Protein AF-A0A6C0F283-F1 (afdb_monomer_lite)

Sequence (94 aa):
MNYPLSNEQLKAMAIPTEEQVYQGRVDQLTDQISRCVIIAAKKGITKIENIAVLLPDFAIEMIFRQVRKRFPEASVGYETKEDSETKLVYVNWA

pLDDT: mean 84.18, std 13.69, range [41.03, 95.44]

Foldseek 3Di:
DDDPDDPVRVVVVDDPPVLVVCVVVLVVVLVVVVVVCVVCVVVVHFKDKQPKDQDPPVSVVSSVVSNCVVPVQKDKDWDADVPDSITMIMIGRD

Secondary structure (DSSP, 8-state):
--PPPPHHHHHHTS--HHHHHHHHHHHHHHHHHHHHHHHHHHTT--EEEEEEE-S-HHHHHHHHHHHHHH-TT-EEEEEE-TT-S-EEEEEE--

Structure (mmCIF, N/CA/C/O backbone):
data_AF-A0A6C0F283-F1
#
_entry.id   AF-A0A6C0F283-F1
#
loop_
_atom_site.group_PDB
_atom_site.id
_atom_site.type_symbol
_atom_site.label_atom_id
_atom_site.label_alt_id
_atom_site.label_comp_id
_atom_site.label_asym_id
_atom_site.label_entity_id
_atom_site.label_seq_id
_atom_site.pdbx_PDB_ins_code
_atom_site.Cartn_x
_atom_site.Cartn_y
_atom_site.Cartn_z
_atom_site.occupancy
_atom_site.B_iso_or_equiv
_atom_site.auth_seq_id
_atom_site.auth_comp_id
_atom_site.auth_asym_id
_atom_site.auth_atom_id
_atom_site.pdbx_PDB_model_num
ATOM 1 N N . MET A 1 1 ? -0.477 -38.470 -9.116 1.00 41.03 1 MET A N 1
ATOM 2 C CA . MET A 1 1 ? 0.308 -38.150 -10.328 1.00 41.03 1 MET A CA 1
ATOM 3 C C . MET A 1 1 ? 0.601 -36.659 -10.295 1.00 41.03 1 MET A C 1
ATOM 5 O O . MET A 1 1 ? -0.352 -35.894 -10.267 1.00 41.03 1 MET A O 1
ATOM 9 N N . ASN A 1 2 ? 1.871 -36.253 -10.223 1.00 49.38 2 ASN A N 1
ATOM 10 C CA . ASN A 1 2 ? 2.277 -34.855 -10.402 1.00 49.38 2 ASN A CA 1
ATOM 11 C C . ASN A 1 2 ? 2.574 -34.667 -11.888 1.00 49.38 2 ASN A C 1
ATOM 13 O O . ASN A 1 2 ? 3.589 -35.164 -12.371 1.00 49.38 2 ASN A O 1
ATOM 17 N N . TYR A 1 3 ? 1.670 -34.017 -12.617 1.00 53.44 3 TYR A N 1
ATOM 18 C CA . TYR A 1 3 ? 1.974 -33.599 -13.980 1.00 53.44 3 TYR A CA 1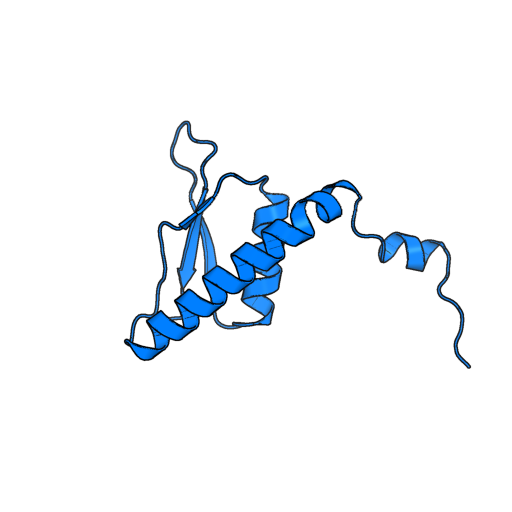
ATOM 19 C C . TYR A 1 3 ? 2.945 -32.415 -13.907 1.00 53.44 3 TYR A C 1
ATOM 21 O O . TYR A 1 3 ? 2.653 -31.458 -13.184 1.00 53.44 3 TYR A O 1
ATOM 29 N N . PRO A 1 4 ? 4.099 -32.460 -14.594 1.00 66.88 4 PRO A N 1
ATOM 30 C CA . PRO A 1 4 ? 4.947 -31.284 -14.709 1.00 66.88 4 PRO A CA 1
ATOM 31 C C . PRO A 1 4 ? 4.157 -30.176 -15.412 1.00 66.88 4 PRO A C 1
ATOM 33 O O . PRO A 1 4 ? 3.446 -30.433 -16.386 1.00 66.88 4 PRO A O 1
ATOM 36 N N . LEU A 1 5 ? 4.258 -28.956 -14.881 1.00 61.09 5 LEU A N 1
ATOM 37 C CA . LEU A 1 5 ? 3.630 -27.766 -15.453 1.00 61.09 5 LEU A CA 1
ATOM 38 C C . LEU A 1 5 ? 4.029 -27.625 -16.927 1.00 61.09 5 LEU A C 1
ATOM 40 O O . LEU A 1 5 ? 5.192 -27.832 -17.281 1.00 61.09 5 LEU A O 1
ATOM 44 N N . SER A 1 6 ? 3.075 -27.262 -17.786 1.00 72.56 6 SER A N 1
ATOM 45 C CA . SER A 1 6 ? 3.376 -27.000 -19.193 1.00 72.56 6 SER A CA 1
ATOM 46 C C . SER A 1 6 ? 4.271 -25.761 -19.330 1.00 72.56 6 SER A C 1
ATOM 48 O O . SER A 1 6 ? 4.247 -24.863 -18.489 1.00 72.56 6 SER A O 1
ATOM 50 N N . ASN A 1 7 ? 5.043 -25.664 -20.416 1.00 66.12 7 ASN A N 1
ATOM 51 C CA . ASN A 1 7 ? 5.869 -24.479 -20.687 1.00 66.12 7 ASN A CA 1
ATOM 52 C C . ASN A 1 7 ? 5.049 -23.176 -20.733 1.00 66.12 7 ASN A C 1
ATOM 54 O O . ASN A 1 7 ? 5.564 -22.114 -20.391 1.00 66.12 7 ASN A O 1
ATOM 58 N N . GLU A 1 8 ? 3.776 -23.243 -21.124 1.00 58.09 8 GLU A N 1
ATOM 59 C CA . GLU A 1 8 ? 2.857 -22.101 -21.079 1.00 58.09 8 GLU A CA 1
ATOM 60 C C . GLU A 1 8 ? 2.462 -21.737 -19.643 1.00 58.09 8 GLU A C 1
ATOM 62 O O . GLU A 1 8 ? 2.426 -20.558 -19.303 1.00 58.09 8 GLU A O 1
ATOM 67 N N . GLN A 1 9 ? 2.254 -22.728 -18.771 1.00 58.69 9 GLN A N 1
ATOM 68 C CA . GLN A 1 9 ? 2.003 -22.505 -17.344 1.00 58.69 9 GLN A CA 1
ATOM 69 C C . GLN A 1 9 ? 3.242 -21.959 -16.627 1.00 58.69 9 GLN A C 1
ATOM 71 O O . GLN A 1 9 ? 3.126 -21.046 -15.816 1.00 58.69 9 GLN A O 1
ATOM 76 N N . LEU A 1 10 ? 4.436 -22.447 -16.969 1.00 59.75 10 LEU A N 1
ATOM 77 C CA . LEU A 1 10 ? 5.699 -21.916 -16.452 1.00 59.75 10 LEU A CA 1
ATOM 78 C C . LEU A 1 10 ? 5.919 -20.458 -16.880 1.00 59.75 10 LEU A C 1
ATOM 80 O O . LEU A 1 10 ? 6.360 -19.648 -16.070 1.00 59.75 10 LEU A O 1
ATOM 84 N N . LYS A 1 11 ? 5.556 -20.099 -18.119 1.00 55.72 11 LYS A N 1
ATOM 85 C CA . LYS A 1 11 ? 5.584 -18.707 -18.598 1.00 55.72 11 LYS A CA 1
ATOM 86 C C . LYS A 1 11 ? 4.527 -17.829 -17.929 1.00 55.72 11 LYS A C 1
ATOM 88 O O . LYS A 1 11 ? 4.827 -16.689 -17.612 1.00 55.72 11 LYS A O 1
ATOM 93 N N . ALA A 1 12 ? 3.327 -18.348 -17.669 1.00 56.91 12 ALA A N 1
ATOM 94 C CA . ALA A 1 12 ? 2.285 -17.624 -16.935 1.00 56.91 12 ALA A CA 1
ATOM 95 C C . ALA A 1 12 ? 2.638 -17.410 -15.449 1.00 56.91 12 ALA A C 1
ATOM 97 O O . ALA A 1 12 ? 2.142 -16.479 -14.821 1.00 56.91 12 ALA A O 1
ATOM 98 N N . MET A 1 13 ? 3.501 -18.262 -14.888 1.00 55.84 13 MET A N 1
ATOM 99 C CA . MET A 1 13 ? 4.063 -18.114 -13.542 1.00 55.84 13 MET A CA 1
ATOM 100 C C . MET A 1 13 ? 5.329 -17.249 -13.505 1.00 55.84 13 MET A C 1
ATOM 102 O O . MET A 1 13 ? 5.796 -16.902 -12.418 1.00 55.84 13 MET A O 1
ATOM 106 N N . ALA A 1 14 ? 5.900 -16.911 -14.664 1.00 56.97 14 ALA A N 1
ATOM 107 C CA . ALA A 1 14 ? 7.066 -16.055 -14.740 1.00 56.97 14 ALA A CA 1
ATOM 108 C C . ALA A 1 14 ? 6.636 -14.612 -14.465 1.00 56.97 14 ALA A C 1
ATOM 110 O O . ALA A 1 14 ? 5.973 -13.971 -15.277 1.00 56.97 14 ALA A O 1
ATOM 111 N N . ILE A 1 15 ? 7.030 -14.112 -13.297 1.00 58.06 15 ILE A N 1
ATOM 112 C CA . ILE A 1 15 ? 7.017 -12.683 -12.998 1.00 58.06 15 ILE A CA 1
ATOM 113 C C . ILE A 1 15 ? 7.797 -11.986 -14.130 1.00 58.06 15 ILE A C 1
ATOM 115 O O . ILE A 1 15 ? 8.931 -12.406 -14.396 1.00 58.06 15 ILE A O 1
ATOM 119 N N . PRO A 1 16 ? 7.221 -10.981 -14.819 1.00 64.94 16 PRO A N 1
ATOM 120 C CA . PRO A 1 16 ? 7.931 -10.224 -15.843 1.00 64.94 16 PRO A CA 1
ATOM 121 C C . PRO A 1 16 ? 9.300 -9.778 -15.317 1.00 64.94 16 PRO A C 1
ATOM 123 O O . PRO A 1 16 ? 9.414 -9.358 -14.167 1.00 64.94 16 PRO A O 1
ATOM 126 N N . THR A 1 17 ? 10.355 -9.876 -16.128 1.00 64.38 17 THR A N 1
ATOM 127 C CA . THR A 1 17 ? 11.739 -9.593 -15.694 1.00 64.38 17 THR A CA 1
ATOM 128 C C . THR A 1 17 ? 11.886 -8.210 -15.051 1.00 64.38 17 THR A C 1
ATOM 130 O O . THR A 1 17 ? 12.686 -8.034 -14.137 1.00 64.38 17 THR A O 1
ATOM 133 N N . GLU A 1 18 ? 11.067 -7.248 -15.476 1.00 65.19 18 GLU A N 1
ATOM 134 C CA . GLU A 1 18 ? 11.004 -5.904 -14.903 1.00 65.19 18 GLU A CA 1
ATOM 135 C C . GLU A 1 18 ? 10.497 -5.905 -13.453 1.00 65.19 18 GLU A C 1
ATOM 137 O O . GLU A 1 18 ? 11.091 -5.248 -12.606 1.00 65.19 18 GLU A O 1
ATOM 142 N N . GLU A 1 19 ? 9.477 -6.699 -13.117 1.00 65.88 19 GLU A N 1
ATOM 143 C CA . GLU A 1 19 ? 8.930 -6.807 -11.756 1.00 65.88 19 GLU A CA 1
ATOM 144 C C . GLU A 1 19 ? 9.916 -7.470 -10.776 1.00 65.88 19 GLU A C 1
ATOM 146 O O . GLU A 1 19 ? 9.984 -7.083 -9.606 1.00 65.88 19 GLU A O 1
ATOM 151 N N . GLN A 1 20 ? 10.745 -8.416 -11.244 1.00 73.56 20 GLN A N 1
ATOM 152 C CA . GLN A 1 20 ? 11.764 -9.068 -10.405 1.00 73.56 20 GLN A CA 1
ATOM 153 C C . GLN A 1 20 ? 12.786 -8.079 -9.833 1.00 73.56 20 GLN A C 1
ATOM 155 O O . GLN A 1 20 ? 13.214 -8.242 -8.689 1.00 73.56 20 GLN A O 1
ATOM 160 N N . VAL A 1 21 ? 13.149 -7.037 -10.589 1.00 82.50 21 VAL A N 1
ATOM 161 C CA . VAL A 1 21 ? 14.110 -6.014 -10.140 1.00 82.50 21 VAL A CA 1
ATOM 162 C C . VAL A 1 21 ? 13.567 -5.237 -8.935 1.00 82.50 21 VAL A C 1
ATOM 164 O O . VAL A 1 21 ? 14.328 -4.845 -8.049 1.00 82.50 21 VAL A O 1
ATOM 167 N N . TYR A 1 22 ? 12.246 -5.058 -8.858 1.00 85.81 22 TYR A N 1
ATOM 168 C CA . TYR A 1 22 ? 11.597 -4.308 -7.783 1.00 85.81 22 TYR A CA 1
ATOM 169 C C . TYR A 1 22 ? 11.163 -5.179 -6.605 1.00 85.81 22 TYR A C 1
ATOM 171 O O . TYR A 1 22 ? 10.892 -4.625 -5.541 1.00 85.81 22 TYR A O 1
ATOM 179 N N . GLN A 1 23 ? 11.152 -6.509 -6.740 1.00 86.19 23 GLN A N 1
ATOM 180 C CA . GLN A 1 23 ? 10.641 -7.432 -5.721 1.00 86.19 23 GLN A CA 1
ATOM 181 C C . GLN A 1 23 ? 11.229 -7.164 -4.327 1.00 86.19 23 GLN A C 1
ATOM 183 O O . GLN A 1 23 ? 10.485 -6.975 -3.369 1.00 86.19 23 GLN A O 1
ATOM 188 N N . GLY A 1 24 ? 12.556 -7.035 -4.213 1.00 88.69 24 GLY A N 1
ATOM 189 C CA . GLY A 1 24 ? 13.200 -6.763 -2.923 1.00 88.69 24 GLY A CA 1
ATOM 190 C C . GLY A 1 24 ? 12.781 -5.424 -2.301 1.00 88.69 24 GLY A C 1
ATOM 191 O O . GLY A 1 24 ? 12.632 -5.319 -1.084 1.00 88.69 24 GLY A O 1
ATOM 192 N N . ARG A 1 25 ? 12.542 -4.397 -3.126 1.00 89.25 25 ARG A N 1
ATOM 193 C CA . ARG A 1 25 ? 12.079 -3.078 -2.667 1.00 89.25 25 ARG A CA 1
ATOM 194 C C . ARG A 1 25 ? 10.598 -3.104 -2.284 1.00 89.25 25 ARG A C 1
ATOM 196 O O . ARG A 1 25 ? 10.228 -2.510 -1.273 1.00 89.25 25 ARG A O 1
ATOM 203 N N . VAL A 1 26 ? 9.779 -3.805 -3.067 1.00 91.38 26 VAL A N 1
ATOM 204 C CA . VAL A 1 26 ? 8.353 -4.042 -2.808 1.00 91.38 26 VAL A CA 1
ATOM 205 C C . VAL A 1 26 ? 8.172 -4.765 -1.476 1.00 91.38 26 VAL A C 1
ATOM 207 O O . VAL A 1 26 ? 7.370 -4.324 -0.655 1.00 91.38 26 VAL A O 1
ATOM 210 N N . ASP A 1 27 ? 8.946 -5.820 -1.224 1.00 93.00 27 ASP A N 1
ATOM 211 C CA . ASP A 1 27 ? 8.857 -6.601 0.012 1.00 93.00 27 ASP A CA 1
ATOM 212 C C . ASP A 1 27 ? 9.252 -5.752 1.231 1.00 93.00 27 ASP A C 1
ATOM 214 O O . ASP A 1 27 ? 8.532 -5.719 2.231 1.00 93.00 27 ASP A O 1
ATOM 218 N N . GLN A 1 28 ? 10.340 -4.978 1.126 1.00 92.81 28 GLN A N 1
ATOM 219 C CA . GLN A 1 28 ? 10.769 -4.055 2.184 1.00 92.81 28 GLN A CA 1
ATOM 220 C C . GLN A 1 28 ? 9.705 -3.000 2.516 1.00 92.81 28 GLN A C 1
ATOM 222 O O . GLN A 1 28 ? 9.406 -2.776 3.691 1.00 92.81 28 GLN A O 1
ATOM 227 N N . LEU A 1 29 ? 9.130 -2.347 1.502 1.00 92.44 29 LEU A N 1
ATOM 228 C CA . LEU A 1 29 ? 8.108 -1.318 1.707 1.00 92.44 29 LEU A CA 1
ATOM 229 C C . LEU A 1 29 ? 6.806 -1.913 2.245 1.00 92.44 29 LEU A C 1
ATOM 231 O O . LEU A 1 29 ? 6.209 -1.346 3.158 1.00 92.44 29 LEU A O 1
ATOM 235 N N . THR A 1 30 ? 6.400 -3.081 1.749 1.00 94.50 30 THR A N 1
ATOM 236 C CA . THR A 1 30 ? 5.236 -3.811 2.267 1.00 94.50 30 THR A CA 1
ATOM 237 C C . THR A 1 30 ? 5.405 -4.123 3.753 1.00 94.50 30 THR A C 1
ATOM 239 O O . THR A 1 30 ? 4.477 -3.920 4.542 1.00 94.50 30 THR A O 1
ATOM 242 N N . ASP A 1 31 ? 6.586 -4.580 4.167 1.00 95.44 31 ASP A N 1
ATOM 243 C CA . ASP A 1 31 ? 6.892 -4.857 5.570 1.00 95.44 31 ASP A CA 1
ATOM 244 C C . ASP A 1 31 ? 6.866 -3.596 6.436 1.00 95.44 31 ASP A C 1
ATOM 246 O O . ASP A 1 31 ? 6.298 -3.616 7.532 1.00 95.44 31 ASP A O 1
ATOM 250 N N . GLN A 1 32 ? 7.429 -2.488 5.952 1.00 93.31 32 GLN A N 1
ATOM 251 C CA . GLN A 1 32 ? 7.386 -1.207 6.660 1.00 93.31 32 GLN A CA 1
ATOM 252 C C . GLN A 1 32 ? 5.952 -0.702 6.830 1.00 93.31 32 GLN A C 1
ATOM 254 O O . GLN A 1 32 ? 5.550 -0.386 7.950 1.00 93.31 32 GLN A O 1
ATOM 259 N N . ILE A 1 33 ? 5.158 -0.707 5.755 1.00 93.25 33 ILE A N 1
ATOM 260 C CA . ILE A 1 33 ? 3.738 -0.337 5.791 1.00 93.25 33 ILE A CA 1
ATOM 261 C C . ILE A 1 33 ? 2.992 -1.223 6.791 1.00 93.25 33 ILE A C 1
ATOM 263 O O . ILE A 1 33 ? 2.281 -0.712 7.653 1.00 93.25 33 ILE A O 1
ATOM 267 N N . SER A 1 34 ? 3.213 -2.538 6.747 1.00 94.12 34 SER A N 1
ATOM 268 C CA . SER A 1 34 ? 2.561 -3.488 7.657 1.00 94.12 34 SER A CA 1
ATOM 269 C C . SER A 1 34 ? 2.875 -3.195 9.126 1.00 94.12 34 SER A C 1
ATOM 271 O O . SER A 1 34 ? 1.982 -3.219 9.974 1.00 94.12 34 SER A O 1
ATOM 273 N N . ARG A 1 35 ? 4.137 -2.882 9.446 1.00 94.31 35 ARG A N 1
ATOM 274 C CA . ARG A 1 35 ? 4.540 -2.495 10.807 1.00 94.31 35 ARG A CA 1
ATOM 275 C C . ARG A 1 35 ? 3.870 -1.195 11.237 1.00 94.31 35 ARG A C 1
ATOM 277 O O . ARG A 1 35 ? 3.381 -1.123 12.363 1.00 94.31 35 ARG A O 1
ATOM 284 N N . CYS A 1 36 ? 3.813 -0.200 10.354 1.00 92.94 36 CYS A N 1
ATOM 285 C CA . CYS A 1 36 ? 3.123 1.056 10.624 1.00 92.94 36 CYS A CA 1
ATOM 286 C C . CYS A 1 36 ? 1.634 0.825 10.910 1.00 92.94 36 CYS A C 1
ATOM 288 O O . CYS A 1 36 ? 1.141 1.366 11.897 1.00 92.94 36 CYS A O 1
ATOM 290 N N . VAL A 1 37 ? 0.948 -0.019 10.126 1.00 92.75 37 VAL A N 1
ATOM 291 C CA . VAL A 1 37 ? -0.471 -0.376 10.338 1.00 92.75 37 VAL A CA 1
ATOM 292 C C . VAL A 1 37 ? -0.671 -0.974 11.727 1.00 92.75 37 VAL A C 1
ATOM 294 O O . VAL A 1 37 ? -1.495 -0.492 12.498 1.00 92.75 37 VAL A O 1
ATOM 297 N N . ILE A 1 38 ? 0.142 -1.966 12.100 1.00 93.31 38 ILE A N 1
ATOM 298 C CA . ILE A 1 38 ? 0.052 -2.624 13.411 1.00 93.31 38 ILE A CA 1
ATOM 299 C C . ILE A 1 38 ? 0.294 -1.629 14.558 1.00 93.31 38 ILE A C 1
ATOM 301 O O . ILE A 1 38 ? -0.393 -1.674 15.579 1.00 93.31 38 ILE A O 1
ATOM 305 N N . ILE A 1 39 ? 1.271 -0.730 14.416 1.00 94.50 39 ILE A N 1
ATOM 306 C CA . ILE A 1 39 ? 1.586 0.278 15.439 1.00 94.50 39 ILE A CA 1
ATOM 307 C C . ILE A 1 39 ? 0.468 1.323 15.548 1.00 94.50 39 ILE A C 1
ATOM 309 O O . ILE A 1 39 ? 0.095 1.688 16.663 1.00 94.50 39 ILE A O 1
ATOM 313 N N . ALA A 1 40 ? -0.070 1.795 14.422 1.00 93.19 40 ALA A N 1
ATOM 314 C CA . ALA A 1 40 ? -1.183 2.739 14.371 1.00 93.19 40 ALA A CA 1
ATOM 315 C C . ALA A 1 40 ? -2.454 2.141 14.989 1.00 93.19 40 ALA A C 1
ATOM 317 O O . ALA A 1 40 ? -3.049 2.761 15.870 1.00 93.19 40 ALA A O 1
ATOM 318 N N . ALA A 1 41 ? -2.797 0.900 14.636 1.00 91.69 41 ALA A N 1
ATOM 319 C CA . ALA A 1 41 ? -3.957 0.199 15.180 1.00 91.69 41 ALA A CA 1
ATOM 320 C C . ALA A 1 41 ? -3.883 0.062 16.712 1.00 91.69 41 ALA A C 1
ATOM 322 O O . ALA A 1 41 ? -4.859 0.335 17.407 1.00 91.69 41 ALA A O 1
ATOM 323 N N . LYS A 1 42 ? -2.701 -0.250 17.268 1.00 94.56 42 LYS A N 1
ATOM 324 C CA . LYS A 1 42 ? -2.476 -0.288 18.730 1.00 94.56 42 LYS A CA 1
ATOM 325 C C . LYS A 1 42 ? -2.708 1.055 19.430 1.00 94.56 42 LYS A C 1
ATOM 327 O O . LYS A 1 42 ? -2.899 1.079 20.641 1.00 94.56 42 LYS A O 1
ATOM 332 N N . LYS A 1 43 ? -2.660 2.161 18.688 1.00 94.94 43 LYS A N 1
ATOM 333 C CA . LYS A 1 43 ? -2.903 3.522 19.179 1.00 94.94 43 LYS A CA 1
ATOM 334 C C . LYS A 1 43 ? -4.317 4.026 18.863 1.00 94.94 43 LYS A C 1
ATOM 336 O O . LYS A 1 43 ? -4.596 5.190 19.125 1.00 94.94 43 LYS A O 1
ATOM 341 N N . GLY A 1 44 ? -5.186 3.189 18.290 1.00 93.19 44 GLY A N 1
ATOM 342 C CA . GLY A 1 44 ? -6.526 3.591 17.853 1.00 93.19 44 GLY A CA 1
ATOM 343 C C . GLY A 1 44 ? -6.539 4.468 16.596 1.00 93.19 44 GLY A C 1
ATOM 344 O O . GLY A 1 44 ? -7.532 5.136 16.331 1.00 93.19 44 GLY A O 1
ATOM 345 N N . ILE A 1 45 ? -5.446 4.493 15.829 1.00 94.19 45 ILE A N 1
ATOM 346 C CA . ILE A 1 45 ? -5.352 5.216 14.557 1.00 94.19 45 ILE A CA 1
ATOM 347 C C . ILE A 1 45 ? -5.758 4.259 13.432 1.00 94.19 45 ILE A C 1
ATOM 349 O O . ILE A 1 45 ? -5.255 3.139 13.373 1.00 94.19 45 ILE A O 1
ATOM 353 N N . THR A 1 46 ? -6.633 4.710 12.533 1.00 93.38 46 THR A N 1
ATOM 354 C CA . THR A 1 46 ? -7.192 3.905 11.428 1.00 93.38 46 THR A CA 1
ATOM 355 C C . THR A 1 46 ? -6.659 4.286 10.046 1.00 93.38 46 THR A C 1
ATOM 357 O O . THR A 1 46 ? -7.001 3.643 9.057 1.00 93.38 46 THR A O 1
ATOM 360 N N . LYS A 1 47 ? -5.811 5.319 9.960 1.00 93.19 47 LYS A N 1
ATOM 361 C CA . LYS A 1 47 ? -5.265 5.840 8.703 1.00 93.19 47 LYS A CA 1
ATOM 362 C C . LYS A 1 47 ? -3.770 6.135 8.817 1.00 93.19 47 LYS A C 1
ATOM 364 O O . LYS A 1 47 ? -3.316 6.743 9.783 1.00 93.19 47 LYS A O 1
ATOM 369 N N . ILE A 1 48 ? -3.021 5.742 7.793 1.00 93.12 48 ILE A N 1
ATOM 370 C CA . ILE A 1 48 ? -1.64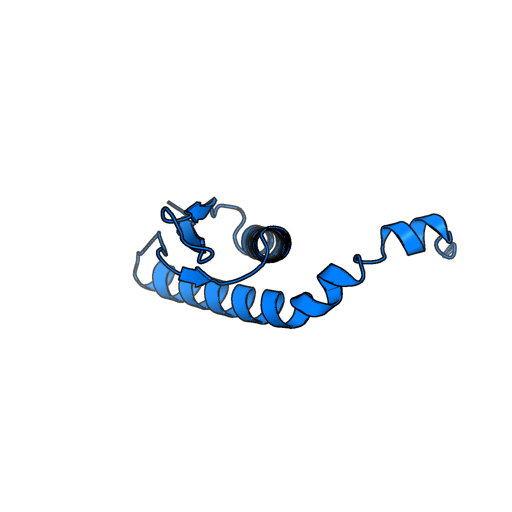2 6.158 7.526 1.00 93.12 48 ILE A CA 1
ATOM 371 C C . ILE A 1 48 ? -1.641 6.869 6.178 1.00 93.12 48 ILE A C 1
ATOM 373 O O . ILE A 1 48 ? -2.220 6.376 5.214 1.00 93.12 48 ILE A O 1
ATOM 377 N N . GLU A 1 49 ? -0.993 8.021 6.099 1.00 91.75 49 GLU A N 1
ATOM 378 C CA . GLU A 1 49 ? -1.003 8.875 4.914 1.00 91.75 49 GLU A CA 1
ATOM 379 C C . GLU A 1 49 ? 0.370 9.494 4.657 1.00 91.75 49 GLU A C 1
ATOM 381 O O . GLU A 1 49 ? 1.250 9.462 5.519 1.00 91.75 49 GLU A O 1
ATOM 386 N N . ASN A 1 50 ? 0.538 10.064 3.461 1.00 87.25 50 ASN A N 1
ATOM 387 C CA . ASN A 1 50 ? 1.739 10.785 3.042 1.00 87.25 50 ASN A CA 1
ATOM 388 C C . ASN A 1 50 ? 3.030 9.942 3.045 1.00 87.25 50 ASN A C 1
ATOM 390 O O . ASN A 1 50 ? 4.119 10.471 3.274 1.00 87.25 50 ASN A O 1
ATOM 394 N N . ILE A 1 51 ? 2.938 8.639 2.750 1.00 88.75 51 ILE A N 1
ATOM 395 C CA . ILE A 1 51 ? 4.125 7.805 2.523 1.00 88.75 51 ILE A CA 1
ATOM 396 C C . ILE A 1 51 ? 4.673 8.137 1.131 1.00 88.75 51 ILE A C 1
ATOM 398 O O . ILE A 1 51 ? 4.159 7.658 0.121 1.00 88.75 51 ILE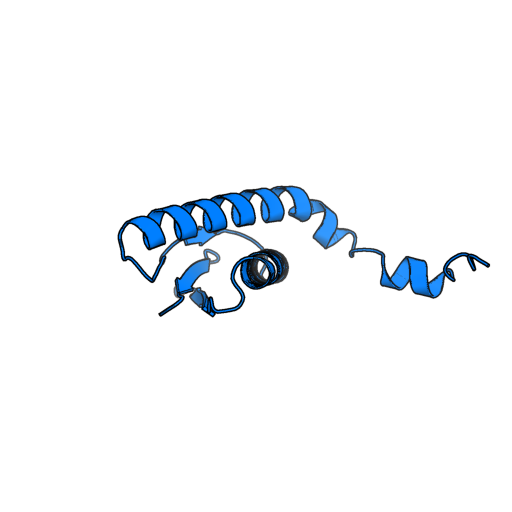 A O 1
ATOM 402 N N . ALA A 1 52 ? 5.703 8.979 1.075 1.00 89.25 52 ALA A N 1
ATOM 403 C CA . ALA A 1 52 ? 6.344 9.363 -0.177 1.00 89.25 52 ALA A CA 1
ATOM 404 C C . ALA A 1 52 ? 7.123 8.187 -0.784 1.00 89.25 52 ALA A C 1
ATOM 406 O O . ALA A 1 52 ? 8.056 7.662 -0.172 1.00 89.25 52 ALA A O 1
ATOM 407 N N . VAL A 1 53 ? 6.758 7.796 -2.004 1.00 88.69 53 VAL A N 1
ATOM 408 C CA . VAL A 1 53 ? 7.452 6.769 -2.783 1.00 88.69 53 VAL A CA 1
ATOM 409 C C . VAL A 1 53 ? 7.783 7.288 -4.177 1.00 88.69 53 VAL A C 1
ATOM 411 O O . VAL A 1 53 ? 6.986 7.971 -4.815 1.00 88.69 53 VAL A O 1
ATOM 414 N N . LEU A 1 54 ? 8.977 6.935 -4.646 1.00 89.75 54 LEU A N 1
ATOM 415 C CA . LEU A 1 54 ? 9.440 7.181 -6.007 1.00 89.75 54 LEU A CA 1
ATOM 416 C C . LEU A 1 54 ? 9.665 5.817 -6.662 1.00 89.75 54 LEU A C 1
ATOM 418 O O . LEU A 1 54 ? 10.753 5.246 -6.589 1.00 89.75 54 LEU A O 1
ATOM 422 N N . LEU A 1 55 ? 8.584 5.243 -7.183 1.00 87.88 55 LEU A N 1
ATOM 423 C CA . LEU A 1 55 ? 8.555 3.939 -7.837 1.00 87.88 55 LEU A CA 1
ATOM 424 C C . LEU A 1 55 ? 7.611 3.998 -9.041 1.00 87.88 55 LEU A C 1
ATOM 426 O O . LEU A 1 55 ? 6.655 4.773 -9.007 1.00 87.88 55 LEU A O 1
ATOM 430 N N . PRO A 1 56 ? 7.832 3.163 -10.069 1.00 89.06 56 PRO A N 1
ATOM 431 C CA . PRO A 1 56 ? 6.859 2.990 -11.139 1.00 89.06 56 PRO A CA 1
ATOM 432 C C . PRO A 1 56 ? 5.500 2.528 -10.599 1.00 89.06 56 PRO A C 1
ATOM 434 O O . PRO A 1 56 ? 5.443 1.751 -9.640 1.00 89.06 56 PRO A O 1
ATOM 437 N N . ASP A 1 57 ? 4.417 2.929 -11.267 1.00 89.75 57 ASP A N 1
ATOM 438 C CA . ASP A 1 57 ? 3.044 2.612 -10.851 1.00 89.75 57 ASP A CA 1
ATOM 439 C C . ASP A 1 57 ? 2.823 1.096 -10.669 1.00 89.75 57 ASP A C 1
ATOM 441 O O . ASP A 1 57 ? 2.213 0.671 -9.688 1.00 89.75 57 ASP A O 1
ATOM 445 N N . PHE A 1 58 ? 3.404 0.249 -11.529 1.00 89.06 58 PHE A N 1
ATOM 446 C CA . PHE A 1 58 ? 3.275 -1.210 -11.399 1.00 89.06 58 PHE A CA 1
ATOM 447 C C . PHE A 1 58 ? 3.888 -1.755 -10.096 1.00 89.06 58 PHE A C 1
ATOM 449 O O . PHE A 1 58 ? 3.320 -2.651 -9.473 1.00 89.06 58 PHE A O 1
ATOM 456 N N . ALA A 1 59 ? 5.019 -1.205 -9.642 1.00 91.06 59 ALA A N 1
ATOM 457 C CA . ALA A 1 59 ? 5.670 -1.630 -8.404 1.00 91.06 59 ALA A CA 1
ATOM 458 C C . ALA A 1 59 ? 4.866 -1.175 -7.175 1.00 91.06 59 ALA A C 1
ATOM 460 O O . ALA A 1 59 ? 4.788 -1.897 -6.180 1.00 91.06 59 ALA A O 1
ATOM 461 N N . ILE A 1 60 ? 4.212 -0.014 -7.256 1.00 92.44 60 ILE A N 1
ATOM 462 C CA . ILE A 1 60 ? 3.278 0.456 -6.226 1.00 92.44 60 ILE A CA 1
ATOM 463 C C . ILE A 1 60 ? 2.057 -0.473 -6.155 1.00 92.44 60 ILE A C 1
ATOM 465 O O . ILE A 1 60 ? 1.676 -0.903 -5.066 1.00 92.44 60 ILE A O 1
ATOM 469 N N . GLU A 1 61 ? 1.509 -0.890 -7.296 1.00 92.44 61 GLU A N 1
ATOM 470 C CA . GLU A 1 61 ? 0.420 -1.873 -7.340 1.00 92.44 61 GLU A CA 1
ATOM 471 C C . GLU A 1 61 ? 0.827 -3.245 -6.774 1.00 92.44 61 GLU A C 1
ATOM 473 O O . GLU A 1 61 ? 0.021 -3.916 -6.119 1.00 92.44 61 GLU A O 1
ATOM 478 N N . MET A 1 62 ? 2.087 -3.669 -6.947 1.00 93.00 62 MET A N 1
ATOM 479 C CA . MET A 1 62 ? 2.605 -4.868 -6.277 1.00 93.00 62 MET A CA 1
ATOM 480 C C . MET A 1 62 ? 2.580 -4.710 -4.751 1.00 93.00 62 MET A C 1
ATOM 482 O O . MET A 1 62 ? 2.107 -5.619 -4.063 1.00 93.00 62 MET A O 1
ATOM 486 N N . ILE A 1 63 ? 3.016 -3.559 -4.220 1.00 94.00 63 ILE A N 1
ATOM 487 C CA . ILE A 1 63 ? 2.944 -3.250 -2.781 1.00 94.00 63 ILE A CA 1
ATOM 488 C C . ILE A 1 63 ? 1.489 -3.320 -2.313 1.00 94.00 63 ILE A C 1
ATOM 490 O O . ILE A 1 63 ? 1.179 -4.017 -1.348 1.00 94.00 63 ILE A O 1
ATOM 494 N N . PHE A 1 64 ? 0.567 -2.672 -3.025 1.00 94.62 64 PHE A N 1
ATOM 495 C CA . PHE A 1 64 ? -0.857 -2.671 -2.684 1.00 94.62 64 PHE A CA 1
ATOM 496 C C . PHE A 1 64 ? -1.456 -4.069 -2.658 1.00 94.62 64 PHE A C 1
ATOM 498 O O . PHE A 1 64 ? -2.181 -4.415 -1.725 1.00 94.62 64 PHE A O 1
ATOM 505 N N . ARG A 1 65 ? -1.117 -4.909 -3.639 1.00 94.00 65 ARG A N 1
ATOM 506 C CA . ARG A 1 65 ? -1.546 -6.308 -3.671 1.00 94.00 65 ARG A CA 1
ATOM 507 C C . ARG A 1 65 ? -1.052 -7.073 -2.445 1.00 94.00 65 ARG A C 1
ATOM 509 O O . ARG A 1 65 ? -1.816 -7.850 -1.876 1.00 94.00 65 ARG A O 1
ATOM 516 N N . GLN A 1 66 ? 0.197 -6.873 -2.027 1.00 94.69 66 GLN A N 1
ATOM 517 C CA . GLN A 1 66 ? 0.731 -7.541 -0.840 1.00 94.69 66 GLN A CA 1
ATOM 518 C C . GLN A 1 66 ? 0.126 -7.000 0.466 1.00 94.69 66 GLN A C 1
ATOM 520 O O . GLN A 1 66 ? -0.200 -7.789 1.353 1.00 94.69 66 GLN A O 1
ATOM 525 N N . VAL A 1 67 ? -0.090 -5.686 0.578 1.00 94.06 67 VAL A N 1
ATOM 526 C CA . VAL A 1 67 ? -0.736 -5.065 1.746 1.00 94.06 67 VAL A CA 1
ATOM 527 C C . VAL A 1 67 ? -2.181 -5.550 1.883 1.00 94.06 67 VAL A C 1
ATOM 529 O O . VAL A 1 67 ? -2.550 -6.006 2.961 1.00 94.06 67 VAL A O 1
ATOM 532 N N . ARG A 1 68 ? -2.968 -5.574 0.796 1.00 94.88 68 ARG A N 1
ATOM 533 C CA . ARG A 1 68 ? -4.350 -6.099 0.793 1.00 94.88 68 ARG A CA 1
ATOM 534 C C . ARG A 1 68 ? -4.424 -7.578 1.187 1.00 94.88 68 ARG A C 1
ATOM 536 O O . ARG A 1 68 ? -5.372 -7.988 1.842 1.00 94.88 68 ARG A O 1
ATOM 543 N N . LYS A 1 69 ? -3.414 -8.391 0.845 1.00 94.25 69 LYS A N 1
ATOM 544 C CA . LYS A 1 69 ? -3.338 -9.790 1.314 1.00 94.25 69 LYS A CA 1
ATOM 545 C C . LYS A 1 69 ? -3.181 -9.895 2.835 1.00 94.25 69 LYS A C 1
ATOM 547 O O . LYS A 1 69 ? -3.664 -10.859 3.417 1.00 94.25 69 LYS A O 1
ATOM 552 N N . ARG A 1 70 ? -2.480 -8.946 3.465 1.00 93.69 70 ARG A N 1
ATOM 553 C CA . ARG A 1 70 ? -2.235 -8.922 4.920 1.00 93.69 70 ARG A CA 1
ATO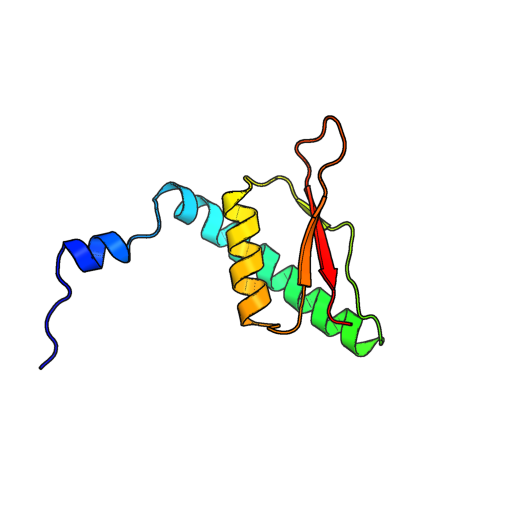M 554 C C . ARG A 1 70 ? -3.356 -8.223 5.691 1.00 93.69 70 ARG A C 1
ATOM 556 O O . ARG A 1 70 ? -3.653 -8.622 6.811 1.00 93.69 70 ARG A O 1
ATOM 563 N N . PHE A 1 71 ? -3.974 -7.212 5.086 1.00 93.81 71 PHE A N 1
ATOM 564 C CA . PHE A 1 71 ? -5.044 -6.400 5.664 1.00 93.81 71 PHE A CA 1
ATOM 565 C C . PHE A 1 71 ? -6.191 -6.271 4.645 1.00 93.81 71 PHE A C 1
ATOM 567 O O . PHE A 1 71 ? -6.252 -5.278 3.919 1.00 93.81 71 PHE A O 1
ATOM 574 N N . PRO A 1 72 ? -7.083 -7.274 4.545 1.00 92.88 72 PRO A N 1
ATOM 575 C CA . PRO A 1 72 ? -8.124 -7.315 3.510 1.00 92.88 72 PRO A CA 1
ATOM 576 C C . PRO A 1 72 ? -9.134 -6.166 3.575 1.00 92.88 72 PRO A C 1
ATOM 578 O O . PRO A 1 72 ? -9.689 -5.779 2.554 1.00 92.88 72 PRO A O 1
ATOM 581 N N . GLU A 1 73 ? -9.351 -5.615 4.767 1.00 90.00 73 GLU A N 1
ATOM 582 C CA . GLU A 1 73 ? -10.267 -4.494 5.011 1.00 90.00 73 GLU A CA 1
ATOM 583 C C . GLU A 1 73 ? -9.610 -3.129 4.749 1.00 90.00 73 GLU A C 1
ATOM 585 O O . GLU A 1 73 ? -10.279 -2.100 4.767 1.00 90.00 73 GLU A O 1
ATOM 590 N N . ALA A 1 74 ? -8.299 -3.098 4.488 1.00 91.69 74 ALA A N 1
ATOM 591 C CA . ALA A 1 74 ? -7.591 -1.853 4.249 1.00 91.69 74 ALA A CA 1
ATOM 592 C C . ALA A 1 74 ? -7.781 -1.361 2.805 1.00 91.69 74 ALA A C 1
ATOM 594 O O . ALA A 1 74 ? -7.419 -2.024 1.828 1.00 91.69 74 ALA A O 1
ATOM 595 N N . SER A 1 75 ? -8.258 -0.129 2.673 1.00 94.19 75 SER A N 1
ATOM 596 C CA . SER A 1 75 ? -8.185 0.655 1.449 1.00 94.19 75 SER A CA 1
ATOM 597 C C . SER A 1 75 ? -6.781 1.236 1.284 1.00 94.19 75 SER A C 1
ATOM 599 O O . SER A 1 75 ? -6.284 1.958 2.150 1.00 94.19 75 SER A O 1
ATOM 601 N N . VAL A 1 76 ? -6.151 0.953 0.144 1.00 94.94 76 VAL A N 1
ATOM 602 C CA . VAL A 1 76 ? -4.820 1.457 -0.227 1.00 94.94 76 VAL A CA 1
ATOM 603 C C . VAL A 1 76 ? -4.888 2.201 -1.552 1.00 94.94 76 VAL A C 1
ATOM 605 O O . VAL A 1 76 ? -5.615 1.776 -2.455 1.00 94.94 76 VAL A O 1
ATOM 608 N N . GLY A 1 77 ? -4.124 3.284 -1.660 1.00 93.81 77 GLY A N 1
ATOM 609 C CA . GLY A 1 77 ? -4.028 4.104 -2.863 1.00 93.81 77 GLY A CA 1
ATOM 610 C C . GLY A 1 77 ? -2.892 5.118 -2.764 1.00 93.81 77 GLY A C 1
ATOM 611 O O . GLY A 1 77 ? -2.136 5.123 -1.789 1.00 93.81 77 GLY A O 1
ATOM 612 N N . TYR A 1 78 ? -2.758 5.964 -3.782 1.00 93.69 78 TYR A N 1
ATOM 613 C CA . TYR A 1 78 ? -1.819 7.079 -3.769 1.00 93.69 78 TYR A CA 1
ATOM 614 C C . TYR A 1 78 ? -2.393 8.315 -4.452 1.00 93.69 78 TYR A C 1
ATOM 616 O O . TYR A 1 78 ? -3.232 8.220 -5.345 1.00 93.69 78 TYR A O 1
ATOM 624 N N . GLU A 1 79 ? -1.873 9.471 -4.061 1.00 90.81 79 GLU A N 1
ATOM 625 C CA . GLU A 1 79 ? -2.072 10.735 -4.762 1.00 90.81 79 GLU A CA 1
ATOM 626 C C . GLU A 1 79 ? -0.771 11.152 -5.453 1.00 90.81 79 GLU A C 1
ATOM 628 O O . GLU A 1 79 ? 0.329 10.852 -4.981 1.00 90.81 79 GLU A O 1
ATOM 633 N N . THR A 1 80 ? -0.891 11.837 -6.587 1.00 84.44 80 THR A N 1
ATOM 634 C CA . THR A 1 80 ? 0.248 12.450 -7.282 1.00 84.44 80 THR A CA 1
ATOM 635 C C . THR A 1 80 ? 0.086 13.956 -7.164 1.00 84.44 80 THR A C 1
ATOM 637 O O . THR A 1 80 ? -0.954 14.481 -7.555 1.00 84.44 80 THR A O 1
ATOM 640 N N . LYS A 1 81 ? 1.079 14.653 -6.606 1.00 78.50 81 LYS A N 1
ATOM 641 C CA . LYS A 1 81 ? 1.081 16.121 -6.650 1.00 78.50 81 LYS A CA 1
ATOM 642 C C . LYS A 1 81 ? 1.320 16.579 -8.090 1.00 78.50 81 LYS A C 1
ATOM 644 O O . LYS A 1 81 ? 2.083 15.925 -8.801 1.00 78.50 81 LYS A O 1
ATOM 649 N N . GLU A 1 82 ? 0.689 17.682 -8.498 1.00 73.94 82 GLU A N 1
ATOM 650 C CA . GLU A 1 82 ? 1.010 18.346 -9.771 1.00 73.94 82 GLU A CA 1
ATOM 651 C C . GLU A 1 82 ? 2.532 18.509 -9.895 1.00 73.94 82 GLU A C 1
ATOM 653 O O . GLU A 1 82 ? 3.209 18.865 -8.927 1.00 73.94 82 GLU A O 1
ATOM 658 N N . ASP A 1 83 ? 3.060 18.154 -11.066 1.00 73.44 83 ASP A N 1
ATOM 659 C CA . ASP A 1 83 ? 4.484 18.193 -11.416 1.00 73.44 83 ASP A CA 1
ATOM 660 C C . ASP A 1 83 ? 5.430 17.327 -10.558 1.00 73.44 83 ASP A C 1
ATOM 662 O O . ASP A 1 83 ? 6.633 17.587 -10.492 1.00 73.44 83 ASP A O 1
ATOM 666 N N . SER A 1 84 ? 4.932 16.262 -9.916 1.00 75.62 84 SER A N 1
ATOM 667 C CA . SER A 1 84 ? 5.774 15.350 -9.133 1.00 75.62 84 SER A CA 1
ATOM 668 C C . SER A 1 84 ? 5.672 13.890 -9.569 1.00 75.62 84 SER A C 1
ATOM 670 O O . SER A 1 84 ? 4.595 13.303 -9.610 1.00 75.62 84 SER A O 1
ATOM 672 N N . GLU A 1 85 ? 6.823 13.251 -9.783 1.00 83.50 85 GLU A N 1
ATOM 673 C CA . GLU A 1 85 ? 6.920 11.788 -9.900 1.00 83.50 85 GLU A CA 1
ATOM 674 C C . GLU A 1 85 ? 6.732 11.079 -8.547 1.00 83.50 85 GLU A C 1
ATOM 676 O O . GLU A 1 85 ? 6.560 9.862 -8.488 1.00 83.50 85 GLU A O 1
ATOM 681 N N . THR A 1 86 ? 6.754 11.829 -7.439 1.00 87.25 86 THR A N 1
ATOM 682 C CA . THR A 1 86 ? 6.560 11.268 -6.102 1.00 87.25 86 THR A CA 1
ATOM 683 C C . THR A 1 86 ? 5.087 10.974 -5.869 1.00 87.25 86 THR A C 1
ATOM 685 O O . THR A 1 86 ? 4.239 11.868 -5.900 1.00 87.25 86 THR A O 1
ATOM 688 N N . LYS A 1 87 ? 4.791 9.714 -5.560 1.00 89.56 87 LYS A N 1
ATOM 689 C CA . LYS A 1 87 ? 3.460 9.281 -5.147 1.00 89.56 87 LYS A CA 1
ATOM 690 C C . LYS A 1 87 ? 3.355 9.329 -3.626 1.00 89.56 87 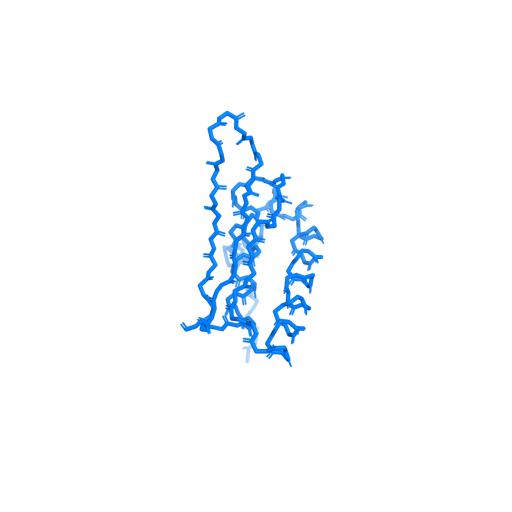LYS A C 1
ATOM 692 O O . LYS A 1 87 ? 4.265 8.894 -2.921 1.00 89.56 87 LYS A O 1
ATOM 697 N N . LEU A 1 88 ? 2.245 9.848 -3.114 1.00 91.62 88 LEU A N 1
ATOM 698 C CA . LEU A 1 88 ? 1.935 9.869 -1.687 1.00 91.62 88 LEU A CA 1
ATOM 699 C C . LEU A 1 88 ? 0.955 8.743 -1.378 1.00 91.62 88 LEU A C 1
ATOM 701 O O . LEU A 1 88 ? -0.248 8.879 -1.583 1.00 91.62 88 LEU A O 1
ATOM 705 N N . VAL A 1 89 ? 1.488 7.618 -0.912 1.00 92.38 89 VAL A N 1
ATOM 706 C CA . VAL A 1 89 ? 0.710 6.424 -0.578 1.00 92.38 89 VAL A CA 1
ATOM 707 C C . VAL A 1 89 ? -0.033 6.615 0.744 1.00 92.38 89 VAL A C 1
ATOM 709 O O . VAL A 1 89 ? 0.505 7.169 1.710 1.00 92.38 89 VAL A O 1
ATOM 712 N N . TYR A 1 90 ? -1.257 6.096 0.798 1.00 93.81 90 TYR A N 1
ATOM 713 C CA . TYR A 1 90 ? -2.065 5.992 2.007 1.00 93.81 90 TYR A CA 1
ATOM 714 C C . TYR A 1 90 ? -2.607 4.571 2.211 1.00 93.81 90 TYR A C 1
ATOM 716 O O . TYR A 1 90 ? -2.789 3.800 1.265 1.00 93.81 90 TYR A O 1
ATOM 724 N N . VAL A 1 91 ? -2.891 4.244 3.472 1.00 94.44 91 VAL A N 1
ATOM 725 C CA . VAL A 1 91 ? -3.553 3.014 3.923 1.00 94.44 91 VAL A CA 1
ATOM 726 C C . VAL A 1 91 ? -4.602 3.400 4.964 1.00 94.44 91 VAL A C 1
ATOM 728 O O . VAL A 1 91 ? -4.267 4.032 5.961 1.00 94.44 91 VAL A O 1
ATOM 731 N N . ASN A 1 92 ? -5.862 3.043 4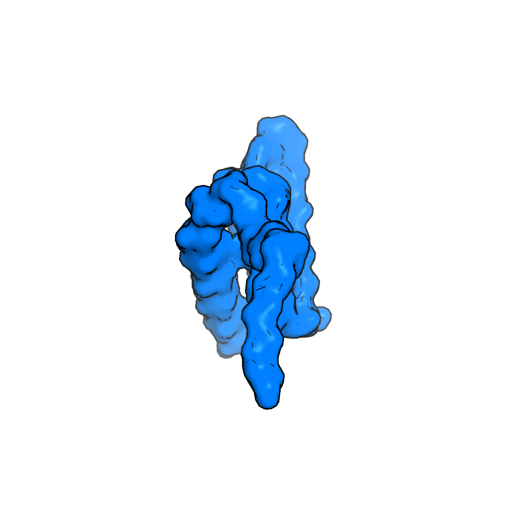.741 1.00 93.81 92 ASN A N 1
ATOM 732 C CA . ASN A 1 92 ? -6.989 3.349 5.626 1.00 93.81 92 ASN A CA 1
ATOM 733 C C . ASN A 1 92 ? -7.802 2.077 5.896 1.00 93.81 92 ASN A C 1
ATOM 735 O O . ASN A 1 92 ? -8.035 1.324 4.960 1.00 93.81 92 ASN A O 1
ATOM 739 N N . TRP A 1 93 ? -8.233 1.837 7.132 1.00 90.56 93 TRP A N 1
ATOM 740 C CA . TRP A 1 93 ? -9.003 0.646 7.529 1.00 90.56 93 TRP A CA 1
ATOM 741 C C . TRP A 1 93 ? -10.122 0.970 8.538 1.00 90.56 93 TRP A C 1
ATOM 743 O O . TRP A 1 93 ? -10.368 0.209 9.472 1.00 90.56 93 TRP A O 1
ATOM 753 N N . ALA A 1 94 ? -10.752 2.137 8.376 1.00 73.06 94 ALA A N 1
ATOM 754 C CA . ALA A 1 94 ? -11.925 2.567 9.142 1.00 73.06 94 ALA A CA 1
ATOM 755 C C . ALA A 1 94 ? -13.242 2.016 8.576 1.00 73.06 94 ALA A C 1
ATOM 757 O O . ALA A 1 94 ? -13.353 1.948 7.330 1.00 73.06 94 ALA A O 1
#

Organism: NCBI:txid1070528

Radius of gyration: 16.29 Å; chains: 1; bounding box: 26×56×40 Å